Protein AF-A0A2N0DAW0-F1 (afdb_monomer)

Radius of gyration: 15.57 Å; Cα contacts (8 Å, |Δi|>4): 38; chains: 1; bounding box: 35×38×47 Å

Solvent-accessible surface area (backbone atoms only — not comparable to full-atom values): 4810 Å² total; per-residue (Å²): 140,85,88,88,81,84,78,84,73,48,71,70,53,52,53,50,50,50,53,49,50,51,50,44,22,65,75,64,73,45,62,78,79,43,86,60,51,62,62,48,53,52,52,40,47,73,72,70,49,52,72,68,57,44,48,50,52,49,46,56,57,54,43,46,50,53,66,56,47,74,74,58,78,82,80,86,132

Organism: Rhizobium sullae (NCBI:txid50338)

Nearest PDB structures (foldseek):
  2kv7-assembly1_A  TM=3.007E-01  e=5.768E+00  Salmonella enterica subsp. enterica serovar Typhimurium str. SL1344

Secondary structure (DSSP, 8-state):
----------HHHHHHHHHHHHHHHHHHT--TTSTTHHHHHHHHHHTT--HHHHHHHHHHHHHHHHHHHTT------

Foldseek 3Di:
DDPPPDPCCDVVNVVLLVVLLVVLCVVLVHDSVPPCSSVQSVVCVVVVDDSVVSSVVSCVPSVVVVVVVVVDPPDDD

pLDDT: mean 73.78, std 15.05, range [42.59, 88.94]

Sequence (77 aa):
MGLFSDFAIDVDDLELLQAIITDACCALKISPDHQGLVARVVDLHSQGLARKEILEGLRVEFGKSLADGIGRTAVDD

Structure (mmCIF, N/CA/C/O backbone):
data_AF-A0A2N0DAW0-F1
#
_entry.id   AF-A0A2N0DAW0-F1
#
loop_
_atom_site.group_PDB
_atom_site.id
_atom_site.type_symbol
_atom_site.label_atom_id
_atom_site.label_alt_id
_atom_site.label_comp_id
_atom_site.label_asym_id
_atom_site.label_entity_id
_atom_site.label_seq_id
_atom_site.pdbx_PDB_ins_code
_atom_site.Cartn_x
_atom_site.Cartn_y
_atom_site.Cartn_z
_atom_site.occupancy
_atom_site.B_iso_or_equiv
_atom_site.auth_seq_id
_atom_site.auth_comp_id
_atom_site.auth_asym_id
_atom_site.auth_atom_id
_atom_site.pdbx_PDB_model_num
ATOM 1 N N . MET A 1 1 ? 25.222 9.630 -25.474 1.00 46.50 1 MET A N 1
ATOM 2 C CA . MET A 1 1 ? 24.294 8.508 -25.731 1.00 46.50 1 MET A CA 1
ATOM 3 C C . MET A 1 1 ? 24.477 7.543 -24.574 1.00 46.50 1 MET A C 1
ATOM 5 O O . MET A 1 1 ? 25.591 7.085 -24.410 1.00 46.50 1 MET A O 1
ATOM 9 N N . GLY A 1 2 ? 23.570 7.249 -23.660 1.00 52.03 2 GLY A N 1
ATOM 10 C CA . GLY A 1 2 ? 22.185 7.602 -23.394 1.00 52.03 2 GLY A CA 1
ATOM 11 C C . GLY A 1 2 ? 21.814 6.638 -22.266 1.00 52.03 2 GLY A C 1
ATOM 12 O O . GLY A 1 2 ? 21.741 5.446 -22.520 1.00 52.03 2 GLY A O 1
ATOM 13 N N . LEU A 1 3 ? 21.713 7.116 -21.026 1.00 53.72 3 LEU A N 1
ATOM 14 C CA . LEU A 1 3 ? 21.304 6.310 -19.870 1.00 53.72 3 LEU A CA 1
ATOM 15 C C . LEU A 1 3 ? 20.264 7.121 -19.091 1.00 53.72 3 LEU A C 1
ATOM 17 O O . LEU A 1 3 ? 20.506 7.582 -17.985 1.00 53.72 3 LEU A O 1
ATOM 21 N N . PHE A 1 4 ? 19.126 7.369 -19.739 1.00 51.00 4 PHE A N 1
ATOM 22 C CA . PHE A 1 4 ? 17.901 7.852 -19.093 1.00 51.00 4 PHE A CA 1
ATOM 23 C C . PHE A 1 4 ? 16.848 6.738 -19.131 1.00 51.00 4 PHE A C 1
ATOM 25 O O . PHE A 1 4 ? 15.702 6.962 -19.506 1.00 51.00 4 PHE A O 1
ATOM 32 N N . SER A 1 5 ? 17.255 5.511 -18.814 1.00 56.47 5 SER A N 1
ATOM 33 C CA . SER A 1 5 ? 16.347 4.371 -18.696 1.00 56.47 5 SER A CA 1
ATOM 34 C C . SER A 1 5 ? 16.425 3.857 -17.270 1.00 56.47 5 SER A C 1
ATOM 36 O O . SER A 1 5 ? 17.167 2.921 -17.012 1.00 56.47 5 SER A O 1
ATOM 38 N N . ASP A 1 6 ? 15.712 4.503 -16.347 1.00 55.75 6 ASP A N 1
ATOM 39 C CA . ASP A 1 6 ? 15.611 4.013 -14.961 1.00 55.75 6 ASP A CA 1
ATOM 40 C C . ASP A 1 6 ? 14.240 4.290 -14.315 1.00 55.75 6 ASP A C 1
ATOM 42 O O . ASP A 1 6 ? 14.103 4.368 -13.107 1.00 55.75 6 ASP A O 1
ATOM 46 N N . PHE A 1 7 ? 13.191 4.456 -15.123 1.00 50.44 7 PHE A N 1
ATOM 47 C CA . PHE A 1 7 ? 11.803 4.446 -14.644 1.00 50.44 7 PHE A CA 1
ATOM 48 C C . PHE A 1 7 ? 10.937 3.686 -15.651 1.00 50.44 7 PHE A C 1
ATOM 50 O O . PHE A 1 7 ? 10.009 4.229 -16.244 1.00 50.44 7 PHE A O 1
ATOM 57 N N . ALA A 1 8 ? 11.282 2.425 -15.908 1.00 59.88 8 ALA A N 1
ATOM 58 C CA . ALA A 1 8 ? 10.387 1.509 -16.607 1.00 59.88 8 ALA A CA 1
ATOM 59 C C . ALA A 1 8 ? 9.408 0.916 -15.582 1.00 59.88 8 ALA A C 1
ATOM 61 O O . ALA A 1 8 ? 9.500 -0.254 -15.233 1.00 59.88 8 ALA A O 1
ATOM 62 N N . ILE A 1 9 ? 8.523 1.757 -15.039 1.00 60.56 9 ILE A N 1
ATOM 63 C CA . ILE A 1 9 ? 7.335 1.262 -14.339 1.00 60.56 9 ILE A CA 1
ATOM 64 C C . ILE A 1 9 ? 6.395 0.806 -15.450 1.00 60.56 9 ILE A C 1
ATOM 66 O O . ILE A 1 9 ? 5.967 1.625 -16.267 1.00 60.56 9 ILE A O 1
ATOM 70 N N . ASP A 1 10 ? 6.160 -0.500 -15.539 1.00 68.94 10 ASP A N 1
ATOM 71 C CA . ASP A 1 10 ? 5.234 -1.057 -16.520 1.00 68.94 10 ASP A CA 1
ATOM 72 C C . ASP A 1 10 ? 3.811 -0.537 -16.238 1.00 68.94 10 ASP A C 1
ATOM 74 O O . ASP A 1 10 ? 3.475 -0.195 -15.101 1.00 68.94 10 ASP A O 1
ATOM 78 N N . VAL A 1 11 ? 2.961 -0.428 -17.259 1.00 67.88 11 VAL A N 1
ATOM 79 C CA . VAL A 1 11 ? 1.588 0.082 -17.060 1.00 67.88 11 VAL A CA 1
ATOM 80 C C . VAL A 1 11 ? 0.796 -0.862 -16.153 1.00 67.88 11 VAL A C 1
ATOM 82 O O . VAL A 1 11 ? 0.031 -0.399 -15.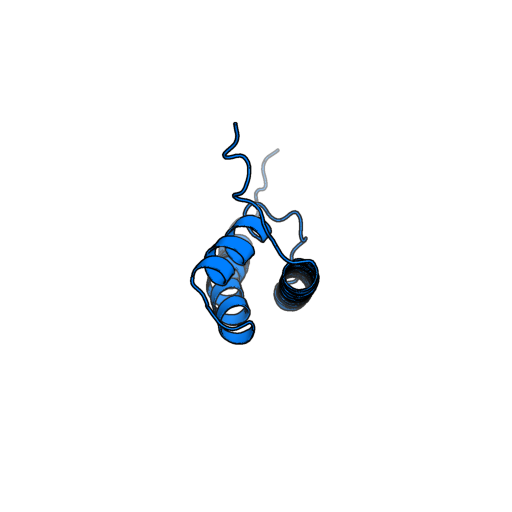309 1.00 67.88 11 VAL A O 1
ATOM 85 N N . ASP A 1 12 ? 1.063 -2.164 -16.262 1.00 72.31 12 ASP A N 1
ATOM 86 C CA . ASP A 1 12 ? 0.515 -3.205 -15.384 1.00 72.31 12 ASP A CA 1
ATOM 87 C C . ASP A 1 12 ? 0.910 -2.966 -13.912 1.00 72.31 12 ASP A C 1
ATOM 89 O O . ASP A 1 12 ? 0.105 -3.094 -12.986 1.00 72.31 12 ASP A O 1
ATOM 93 N N . ASP A 1 13 ? 2.147 -2.517 -13.703 1.00 78.06 13 ASP A N 1
ATOM 94 C CA . ASP A 1 13 ? 2.706 -2.152 -12.403 1.00 78.06 13 ASP A CA 1
ATOM 95 C C . ASP A 1 13 ? 1.982 -0.922 -11.829 1.00 78.06 13 ASP A C 1
ATOM 97 O O . ASP A 1 13 ? 1.586 -0.895 -10.663 1.00 78.06 13 ASP A O 1
ATOM 101 N N . LEU A 1 14 ? 1.707 0.079 -12.672 1.00 80.94 14 LEU A N 1
ATOM 102 C CA . LEU A 1 14 ? 0.953 1.269 -12.281 1.00 80.94 14 LEU A CA 1
ATOM 103 C C . LEU A 1 14 ? -0.489 0.934 -11.867 1.00 80.94 14 LEU A C 1
ATOM 105 O O . LEU A 1 14 ? -0.973 1.474 -10.868 1.00 80.94 14 LEU A O 1
ATOM 109 N N . GLU A 1 15 ? -1.171 0.049 -12.597 1.00 84.44 15 GLU A N 1
ATOM 110 C CA . GLU A 1 15 ? -2.519 -0.420 -12.247 1.00 84.44 15 GLU A CA 1
ATOM 111 C C . GLU A 1 15 ? -2.519 -1.185 -10.918 1.00 84.44 15 GLU A C 1
ATOM 113 O O . GLU A 1 15 ? -3.370 -0.943 -10.054 1.00 84.44 15 GLU A O 1
ATOM 118 N N . LEU A 1 16 ? -1.521 -2.048 -10.708 1.00 83.75 16 LEU A N 1
ATOM 119 C CA . LEU A 1 16 ? -1.342 -2.778 -9.458 1.00 83.75 16 LEU A CA 1
ATOM 120 C C . LEU A 1 16 ? -1.096 -1.828 -8.279 1.00 83.75 16 LEU A C 1
ATOM 122 O O . LEU A 1 16 ? -1.770 -1.940 -7.249 1.00 83.75 16 LEU A O 1
ATOM 126 N N . LEU A 1 17 ? -0.178 -0.869 -8.424 1.00 83.88 17 LEU A N 1
ATOM 127 C CA . LEU A 1 17 ? 0.100 0.144 -7.407 1.00 83.88 17 LEU A CA 1
ATOM 128 C C . LEU A 1 17 ? -1.148 0.969 -7.086 1.00 83.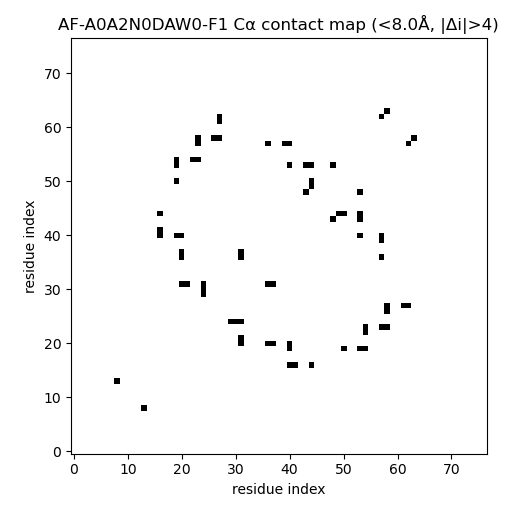88 17 LEU A C 1
ATOM 130 O O . LEU A 1 17 ? -1.458 1.184 -5.913 1.00 83.88 17 LEU A O 1
ATOM 134 N N . GLN A 1 18 ? -1.904 1.386 -8.100 1.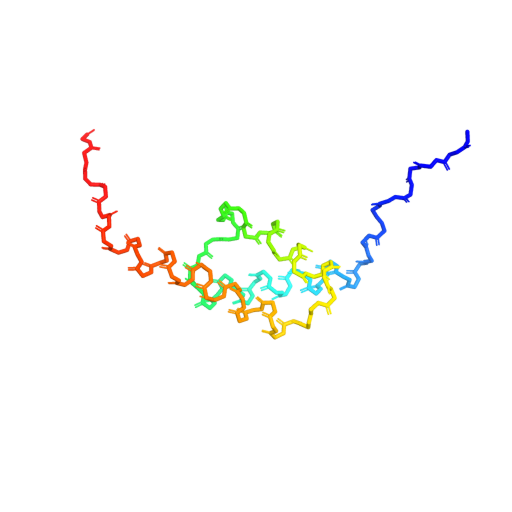00 86.56 18 GLN A N 1
ATOM 135 C CA . GLN A 1 18 ? -3.128 2.160 -7.909 1.00 86.56 18 GLN A CA 1
ATOM 136 C C . GLN A 1 18 ? -4.210 1.345 -7.179 1.00 86.5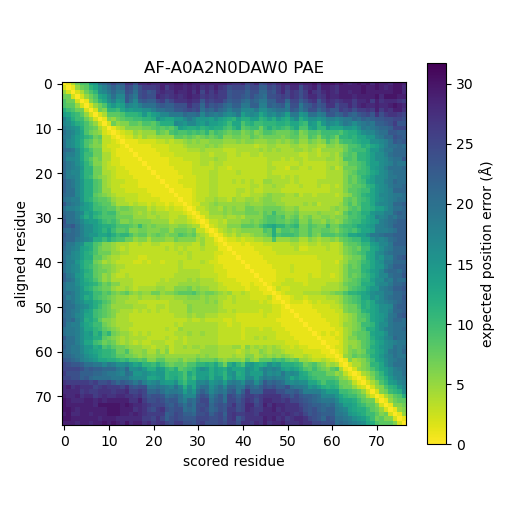6 18 GLN A C 1
ATOM 138 O O . GLN A 1 18 ? -4.878 1.865 -6.278 1.00 86.56 18 GLN A O 1
ATOM 143 N N . ALA A 1 19 ? -4.335 0.051 -7.487 1.00 88.94 19 ALA A N 1
ATOM 144 C CA . ALA A 1 19 ? -5.223 -0.867 -6.778 1.00 88.94 19 ALA A CA 1
ATOM 145 C C . ALA A 1 19 ? -4.787 -1.104 -5.321 1.00 88.94 19 ALA A C 1
ATOM 147 O O . ALA A 1 19 ? -5.639 -1.231 -4.440 1.00 88.94 19 ALA A O 1
ATOM 148 N N . ILE A 1 20 ? -3.479 -1.161 -5.041 1.00 87.38 20 ILE A N 1
ATOM 149 C CA . ILE A 1 20 ? -2.943 -1.267 -3.675 1.00 87.38 20 ILE A CA 1
ATOM 150 C C . ILE A 1 20 ? -3.239 0.007 -2.883 1.00 87.38 20 ILE A C 1
ATOM 152 O O . ILE A 1 20 ? -3.751 -0.081 -1.770 1.00 87.38 20 ILE A O 1
ATOM 156 N N . ILE A 1 21 ? -2.960 1.180 -3.456 1.00 86.81 21 ILE A N 1
ATOM 157 C CA . ILE A 1 21 ? -3.205 2.475 -2.808 1.00 86.81 21 ILE A CA 1
ATOM 158 C C . ILE A 1 21 ? -4.693 2.625 -2.488 1.00 86.81 21 ILE A C 1
ATOM 160 O O . ILE A 1 21 ? -5.043 2.965 -1.363 1.00 86.81 21 ILE A O 1
ATOM 164 N N . THR A 1 22 ? -5.571 2.313 -3.442 1.00 87.69 22 THR A N 1
ATOM 165 C CA . THR A 1 22 ? -7.026 2.421 -3.255 1.00 87.69 22 THR A CA 1
ATOM 166 C C . THR A 1 22 ? -7.521 1.495 -2.141 1.00 87.69 22 THR A C 1
ATOM 168 O O . THR A 1 22 ? -8.267 1.929 -1.264 1.00 87.69 22 THR A O 1
ATOM 171 N N . ASP A 1 23 ? -7.074 0.236 -2.132 1.00 87.44 23 ASP A N 1
ATOM 172 C CA . ASP A 1 23 ? -7.437 -0.750 -1.108 1.00 87.44 23 ASP A CA 1
ATOM 173 C C . ASP A 1 23 ? -6.926 -0.333 0.279 1.00 87.44 23 ASP A C 1
ATOM 175 O O . ASP A 1 23 ? -7.693 -0.312 1.244 1.00 87.44 23 ASP A O 1
ATOM 179 N N . ALA A 1 24 ? -5.669 0.119 0.362 1.00 84.50 24 ALA A N 1
ATOM 180 C CA . ALA A 1 24 ? -5.074 0.642 1.586 1.00 84.50 24 ALA A CA 1
ATOM 181 C C . ALA A 1 24 ? -5.841 1.865 2.111 1.00 84.50 24 ALA A C 1
ATOM 183 O O . ALA A 1 24 ? -6.217 1.883 3.281 1.00 84.50 24 ALA A O 1
ATOM 184 N N . CYS A 1 25 ? -6.134 2.852 1.258 1.00 85.56 25 CYS A N 1
ATOM 185 C CA . CYS A 1 25 ? -6.919 4.037 1.608 1.00 85.56 25 CYS A CA 1
ATOM 186 C C . CYS A 1 25 ? -8.311 3.672 2.127 1.00 85.56 25 CYS A C 1
ATOM 188 O O . CYS A 1 25 ? -8.730 4.186 3.165 1.00 85.56 25 CYS A O 1
ATOM 190 N N . CYS A 1 26 ? -9.015 2.757 1.455 1.00 84.88 26 CYS A N 1
ATOM 191 C CA . CYS A 1 26 ? -10.320 2.276 1.902 1.00 84.88 26 CYS A CA 1
ATOM 192 C C . CYS A 1 26 ? -10.237 1.538 3.245 1.00 84.88 26 CYS A C 1
ATOM 194 O O . CYS A 1 26 ? -11.060 1.782 4.129 1.00 84.88 26 CYS A O 1
ATO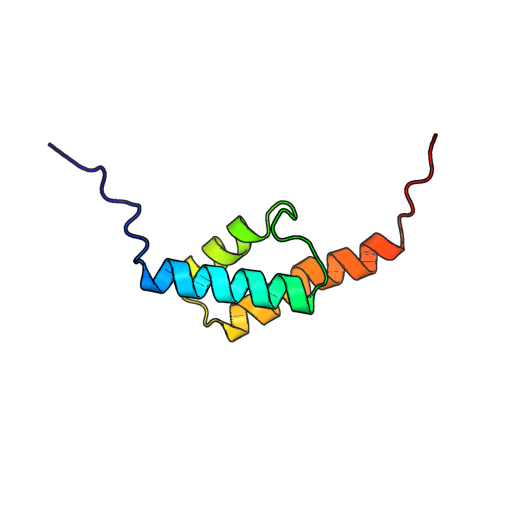M 196 N N . ALA A 1 27 ? -9.248 0.660 3.421 1.00 83.19 27 ALA A N 1
ATOM 197 C CA . ALA A 1 27 ? -9.074 -0.123 4.641 1.00 83.19 27 ALA A CA 1
ATOM 198 C C . ALA A 1 27 ? -8.683 0.745 5.847 1.00 83.19 27 ALA A C 1
ATOM 200 O O . ALA A 1 27 ? -9.144 0.503 6.962 1.00 83.19 27 ALA A O 1
ATOM 201 N N . LEU A 1 28 ? -7.841 1.752 5.621 1.00 80.12 28 LEU A N 1
ATOM 202 C CA . LEU A 1 28 ? -7.317 2.650 6.648 1.00 80.12 28 LEU A CA 1
ATOM 203 C C . LEU A 1 28 ? -8.174 3.903 6.853 1.00 80.12 28 LEU A C 1
ATOM 205 O O . LEU A 1 28 ? -7.963 4.623 7.824 1.00 80.12 28 LEU A O 1
ATOM 209 N N . LYS A 1 29 ? -9.146 4.155 5.967 1.00 82.62 29 LYS A N 1
ATOM 210 C CA . LYS A 1 29 ? -9.955 5.384 5.921 1.00 82.62 29 LYS A CA 1
ATOM 211 C C . LYS A 1 29 ? -9.095 6.654 5.868 1.00 82.62 29 LYS A C 1
ATOM 213 O O . LYS A 1 29 ? -9.428 7.657 6.495 1.00 82.62 29 LYS A O 1
ATOM 218 N N . ILE A 1 30 ? -7.994 6.600 5.121 1.00 80.38 30 ILE A N 1
ATOM 219 C CA . ILE A 1 30 ? -7.076 7.727 4.912 1.00 80.38 30 ILE A CA 1
ATOM 220 C C . ILE A 1 30 ? -7.136 8.207 3.466 1.00 80.38 30 ILE A C 1
ATOM 222 O O . ILE A 1 30 ? -7.426 7.435 2.550 1.00 80.38 30 ILE A O 1
ATOM 226 N N . SER A 1 31 ? -6.822 9.482 3.255 1.00 80.12 31 SER A N 1
ATOM 227 C CA . SER A 1 31 ? -6.691 10.039 1.911 1.00 80.12 31 SER A CA 1
ATOM 228 C C . SER A 1 31 ? -5.464 9.464 1.193 1.00 80.12 31 SER A C 1
ATOM 230 O O . SER A 1 31 ? -4.440 9.237 1.835 1.00 80.12 31 SER A O 1
ATOM 232 N N . PRO A 1 32 ? -5.514 9.286 -0.137 1.00 69.81 32 PRO A N 1
ATOM 233 C CA . PRO A 1 32 ? -4.339 8.899 -0.927 1.00 69.81 32 PRO A CA 1
ATOM 234 C C . PRO A 1 32 ? -3.228 9.959 -0.898 1.00 69.81 32 PRO A C 1
ATOM 236 O O . PRO A 1 32 ? -2.067 9.639 -1.124 1.00 69.81 32 PRO A O 1
ATOM 239 N N . ASP A 1 33 ? -3.584 11.199 -0.557 1.00 74.19 33 ASP A N 1
ATOM 240 C CA . ASP A 1 33 ? -2.664 12.314 -0.308 1.00 74.19 33 ASP A CA 1
ATOM 241 C C . ASP A 1 33 ? -1.960 12.225 1.060 1.00 74.19 33 ASP A C 1
ATOM 243 O O . ASP A 1 33 ? -1.147 13.074 1.414 1.00 74.19 33 ASP A O 1
ATOM 247 N N . HIS A 1 34 ? -2.265 11.202 1.868 1.00 78.25 34 HIS A N 1
ATOM 248 C CA . HIS A 1 34 ? -1.616 11.033 3.159 1.00 78.25 34 HIS A CA 1
ATOM 249 C C . HIS A 1 34 ? -0.102 10.897 2.968 1.00 78.25 34 HIS A C 1
ATOM 251 O O . HIS A 1 34 ? 0.385 10.015 2.251 1.00 78.25 34 HIS A O 1
ATOM 257 N N . GLN A 1 35 ? 0.631 11.821 3.592 1.00 78.00 35 GLN A N 1
ATOM 258 C CA . GLN A 1 35 ? 2.043 12.045 3.321 1.00 78.00 35 GLN A CA 1
ATOM 259 C C . GLN A 1 35 ? 2.840 10.743 3.463 1.00 78.00 35 GLN A C 1
ATOM 261 O O . GLN A 1 35 ? 2.869 10.125 4.524 1.00 78.00 35 GLN A O 1
ATOM 266 N N . GLY A 1 36 ? 3.504 10.338 2.380 1.00 80.56 36 GLY A N 1
ATOM 267 C CA . GLY A 1 36 ? 4.362 9.154 2.360 1.00 80.56 36 GLY A CA 1
ATOM 268 C C . GLY A 1 36 ? 3.667 7.828 2.033 1.00 80.56 36 GLY A C 1
ATOM 269 O O . GLY A 1 36 ? 4.378 6.850 1.833 1.00 80.56 36 GLY A O 1
ATOM 270 N N . LEU A 1 37 ? 2.333 7.772 1.889 1.00 83.94 37 LEU A N 1
ATOM 271 C CA . LEU A 1 37 ? 1.618 6.531 1.545 1.00 83.94 37 LEU A CA 1
ATOM 272 C C . LEU A 1 37 ? 2.075 5.959 0.197 1.00 83.94 37 LEU A C 1
ATOM 274 O O . LEU A 1 37 ? 2.491 4.806 0.113 1.00 83.94 37 LEU A O 1
ATOM 278 N N . VAL A 1 38 ? 2.025 6.777 -0.856 1.00 83.12 38 VAL A N 1
ATOM 279 C CA . VAL A 1 38 ? 2.406 6.363 -2.216 1.00 83.12 38 VAL A CA 1
ATOM 280 C C . VAL A 1 38 ? 3.883 5.971 -2.271 1.00 83.12 38 VAL A C 1
ATOM 282 O O . VAL A 1 38 ? 4.216 4.916 -2.800 1.00 83.12 38 VAL A O 1
ATOM 285 N N . ALA A 1 39 ? 4.762 6.773 -1.661 1.00 84.44 39 ALA A N 1
ATOM 286 C CA . ALA A 1 39 ? 6.191 6.470 -1.590 1.00 84.44 39 ALA A CA 1
ATOM 287 C C . ALA A 1 39 ? 6.453 5.128 -0.890 1.00 84.44 39 ALA A C 1
ATOM 289 O O . ALA A 1 39 ? 7.282 4.346 -1.347 1.00 84.44 39 ALA A O 1
ATOM 290 N N . ARG A 1 40 ? 5.704 4.827 0.178 1.00 86.25 40 ARG A N 1
ATOM 291 C CA . ARG A 1 40 ? 5.822 3.563 0.901 1.00 86.25 40 ARG A CA 1
ATOM 292 C C . ARG A 1 40 ? 5.317 2.369 0.102 1.00 86.25 40 ARG A C 1
ATOM 294 O O . ARG A 1 40 ? 5.949 1.320 0.127 1.00 86.25 40 ARG A O 1
ATOM 301 N N . VAL A 1 41 ? 4.207 2.519 -0.620 1.00 86.94 41 VAL A N 1
ATOM 302 C CA . VAL A 1 41 ? 3.694 1.474 -1.522 1.00 86.94 41 VAL A CA 1
ATOM 303 C C . VAL A 1 41 ? 4.743 1.136 -2.583 1.00 86.94 41 VAL A C 1
ATOM 305 O O . VAL A 1 41 ? 5.028 -0.039 -2.793 1.00 86.94 41 VAL A O 1
ATOM 308 N N . VAL A 1 42 ? 5.347 2.153 -3.207 1.00 84.88 42 VAL A N 1
ATOM 309 C CA . VAL A 1 42 ? 6.392 1.985 -4.233 1.00 84.88 42 VAL A CA 1
ATOM 310 C C . VAL A 1 42 ? 7.645 1.319 -3.658 1.00 84.88 42 VAL A C 1
ATOM 312 O O . VAL A 1 42 ? 8.203 0.423 -4.288 1.00 84.88 42 VAL A O 1
ATOM 315 N N . ASP A 1 43 ? 8.073 1.713 -2.457 1.00 87.50 43 ASP A N 1
ATOM 316 C CA . ASP A 1 43 ? 9.211 1.115 -1.745 1.00 87.50 43 ASP A CA 1
ATOM 317 C C . ASP A 1 43 ? 8.984 -0.376 -1.446 1.00 87.50 43 ASP A C 1
ATOM 319 O O . ASP A 1 43 ? 9.841 -1.213 -1.732 1.00 87.50 43 ASP A O 1
ATOM 323 N N . LEU A 1 44 ? 7.805 -0.729 -0.924 1.00 87.19 44 LEU A N 1
ATOM 324 C CA . LEU A 1 44 ? 7.442 -2.116 -0.625 1.00 87.19 44 LEU A CA 1
ATOM 325 C C . LEU A 1 44 ? 7.284 -2.951 -1.905 1.00 87.19 44 LEU A C 1
ATOM 327 O O . LEU A 1 44 ? 7.694 -4.110 -1.940 1.00 87.19 44 LEU A O 1
ATOM 331 N N . HIS A 1 45 ? 6.742 -2.358 -2.970 1.00 84.94 45 HIS A N 1
ATOM 332 C CA . HIS A 1 45 ? 6.656 -2.998 -4.280 1.00 84.94 45 HIS A CA 1
ATOM 333 C C . HIS A 1 45 ? 8.046 -3.268 -4.877 1.00 84.94 45 HIS A C 1
ATOM 335 O O . HIS A 1 45 ? 8.321 -4.372 -5.339 1.00 84.94 45 HIS A O 1
ATOM 341 N N . SER A 1 46 ? 8.963 -2.301 -4.778 1.00 83.94 46 SER A N 1
ATOM 342 C CA . SER A 1 46 ? 10.345 -2.432 -5.267 1.00 83.94 46 SER A CA 1
ATOM 343 C C . SER A 1 46 ? 11.153 -3.495 -4.513 1.00 83.94 46 SER A C 1
ATOM 345 O O . SER A 1 46 ? 12.106 -4.049 -5.054 1.00 83.94 46 SER A O 1
ATOM 347 N N . GLN A 1 47 ? 10.760 -3.825 -3.279 1.00 86.12 47 GLN A N 1
ATOM 348 C CA . GLN A 1 47 ? 11.318 -4.949 -2.519 1.00 86.12 47 GLN A CA 1
ATOM 349 C C . GLN A 1 47 ? 10.823 -6.322 -3.016 1.00 86.12 47 GLN A C 1
ATOM 351 O O . GLN A 1 47 ? 11.264 -7.350 -2.505 1.00 86.12 47 GLN A O 1
ATOM 356 N N . GLY A 1 48 ? 9.925 -6.357 -4.007 1.00 84.44 48 GLY A N 1
ATOM 357 C CA . GLY A 1 48 ? 9.342 -7.581 -4.553 1.00 84.44 48 GLY A CA 1
ATOM 358 C C . GLY A 1 48 ? 8.277 -8.205 -3.650 1.00 84.44 48 GLY A C 1
ATOM 359 O O . GLY A 1 48 ? 8.002 -9.400 -3.765 1.00 84.44 48 GLY A O 1
ATOM 360 N N . LEU A 1 49 ? 7.696 -7.426 -2.730 1.00 86.69 49 LEU A N 1
ATOM 361 C CA . LEU A 1 49 ? 6.651 -7.911 -1.832 1.00 86.69 49 LEU A CA 1
ATOM 362 C C . LEU A 1 49 ? 5.334 -8.111 -2.582 1.00 86.69 49 LEU A C 1
ATOM 364 O O . LEU A 1 49 ? 4.942 -7.319 -3.438 1.00 86.69 49 LEU A O 1
ATOM 368 N N . ALA A 1 50 ? 4.600 -9.159 -2.215 1.00 87.00 50 ALA A N 1
ATOM 369 C CA . ALA A 1 50 ? 3.288 -9.406 -2.795 1.00 87.00 50 ALA A CA 1
ATOM 370 C C . ALA A 1 50 ? 2.269 -8.353 -2.325 1.00 87.00 50 ALA A C 1
ATOM 372 O O . ALA A 1 50 ? 2.311 -7.905 -1.180 1.00 87.00 50 ALA A O 1
ATOM 373 N N . ARG A 1 51 ? 1.259 -8.051 -3.159 1.00 84.50 51 ARG A N 1
ATOM 374 C CA . ARG A 1 51 ? 0.143 -7.126 -2.844 1.00 84.50 51 ARG A CA 1
ATOM 375 C C . ARG A 1 51 ? -0.396 -7.276 -1.418 1.00 84.50 51 ARG A C 1
ATOM 377 O O . ARG A 1 51 ? -0.639 -6.284 -0.739 1.00 84.50 51 ARG A O 1
ATOM 384 N N . LYS A 1 52 ? -0.589 -8.516 -0.962 1.00 86.62 52 LYS A N 1
ATOM 385 C CA . LYS A 1 52 ? -1.105 -8.806 0.380 1.00 86.62 52 LYS A CA 1
ATOM 386 C C . LYS A 1 52 ? -0.152 -8.327 1.483 1.00 86.62 52 LYS A C 1
ATOM 388 O O . LYS A 1 52 ? -0.607 -7.698 2.430 1.00 86.62 52 LYS A O 1
ATOM 393 N N . GLU A 1 53 ? 1.145 -8.581 1.336 1.00 88.75 53 GLU A N 1
ATOM 394 C CA . GLU A 1 53 ? 2.160 -8.167 2.310 1.00 88.75 53 GLU A CA 1
ATOM 395 C C . GLU A 1 53 ? 2.316 -6.649 2.346 1.00 88.75 53 GLU A C 1
ATOM 397 O O . GLU A 1 53 ? 2.410 -6.070 3.426 1.00 88.75 53 GLU A O 1
ATOM 402 N N . ILE A 1 54 ? 2.247 -5.996 1.180 1.00 88.75 54 ILE A N 1
ATOM 403 C CA . ILE A 1 54 ? 2.239 -4.533 1.088 1.00 88.75 54 ILE A CA 1
ATOM 404 C C . ILE A 1 54 ? 1.052 -3.972 1.883 1.00 88.75 54 ILE A C 1
ATOM 406 O O . ILE A 1 54 ? 1.234 -3.118 2.746 1.00 88.75 54 ILE A O 1
ATOM 410 N N . LEU A 1 55 ? -0.161 -4.490 1.660 1.00 85.94 55 LEU A N 1
ATOM 411 C CA . LEU A 1 55 ? -1.362 -4.047 2.378 1.00 85.94 55 LEU A CA 1
ATOM 412 C C . LEU A 1 55 ? -1.282 -4.295 3.890 1.00 85.94 55 LEU A C 1
ATOM 414 O O . LEU A 1 55 ? -1.715 -3.446 4.670 1.00 85.94 55 LEU A O 1
ATOM 418 N N . GLU A 1 56 ? -0.732 -5.430 4.322 1.00 86.50 56 GLU A N 1
ATOM 419 C CA . GLU A 1 56 ? -0.526 -5.716 5.745 1.00 86.50 56 GLU A CA 1
ATOM 420 C C . GLU A 1 56 ? 0.504 -4.765 6.371 1.00 86.50 56 GLU A C 1
ATOM 422 O O . GLU A 1 56 ? 0.239 -4.205 7.437 1.00 86.50 56 GLU A O 1
ATOM 427 N N . GLY A 1 57 ? 1.623 -4.501 5.691 1.00 86.06 57 GLY A N 1
ATOM 428 C CA . GLY A 1 57 ? 2.643 -3.547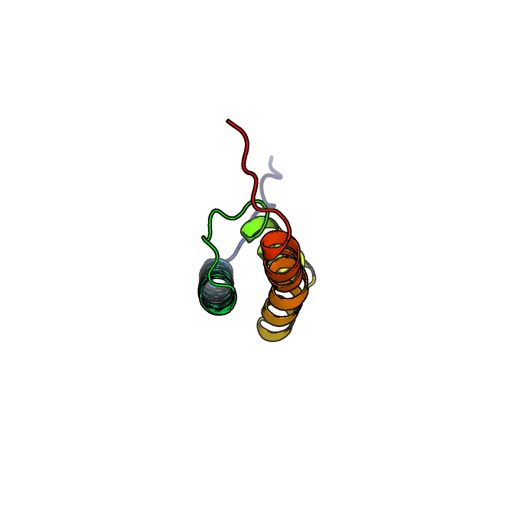 6.132 1.00 86.06 57 GLY A CA 1
ATOM 429 C C . GLY A 1 57 ? 2.091 -2.128 6.267 1.00 86.06 57 GLY A C 1
ATOM 430 O O . GLY A 1 57 ? 2.236 -1.503 7.319 1.00 86.06 57 GLY A O 1
ATOM 431 N N . LEU A 1 58 ? 1.359 -1.658 5.253 1.00 85.00 58 LEU A N 1
ATOM 432 C CA . LEU A 1 58 ? 0.676 -0.363 5.287 1.00 85.00 58 LEU A CA 1
ATOM 433 C C . LEU A 1 58 ? -0.357 -0.309 6.415 1.00 85.00 58 LEU A C 1
ATOM 435 O O . LEU A 1 58 ? -0.445 0.689 7.127 1.00 85.00 58 LEU A O 1
ATOM 439 N N . ARG A 1 59 ? -1.114 -1.390 6.637 1.00 83.88 59 ARG A N 1
ATOM 440 C CA . ARG A 1 59 ? -2.084 -1.448 7.734 1.00 83.88 59 ARG A CA 1
ATOM 441 C C . ARG A 1 59 ? -1.412 -1.331 9.098 1.00 83.88 59 ARG A C 1
ATOM 443 O O . ARG A 1 59 ? -1.946 -0.657 9.972 1.00 83.88 59 ARG A O 1
ATOM 450 N N . VAL A 1 60 ? -0.263 -1.969 9.299 1.00 83.94 60 VAL A N 1
ATOM 451 C CA . VAL A 1 60 ? 0.480 -1.880 10.563 1.00 83.94 60 VAL A CA 1
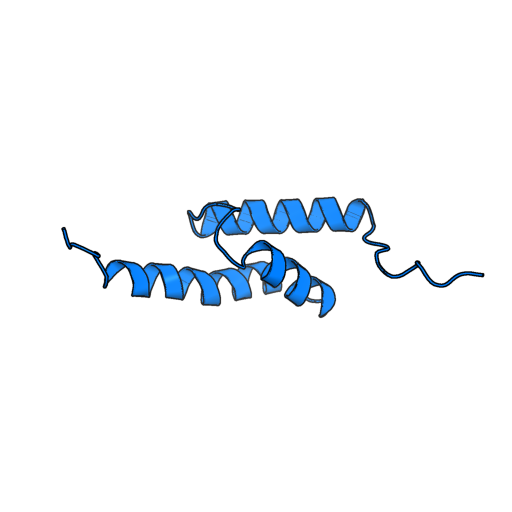ATOM 452 C C . VAL A 1 60 ? 1.083 -0.489 10.754 1.00 83.94 60 VAL A C 1
ATOM 454 O O . VAL A 1 60 ? 1.004 0.051 11.855 1.00 83.94 60 VAL A O 1
ATOM 457 N N . GLU A 1 61 ? 1.664 0.097 9.709 1.00 82.88 61 GLU A N 1
ATOM 458 C CA . GLU A 1 61 ? 2.352 1.391 9.775 1.00 82.88 61 GLU A CA 1
ATOM 459 C C . GLU A 1 61 ? 1.361 2.555 9.937 1.00 82.88 61 GLU A C 1
ATOM 461 O O . GLU A 1 61 ? 1.409 3.298 10.920 1.00 82.88 61 GLU A O 1
ATOM 466 N N . PHE A 1 62 ? 0.384 2.653 9.036 1.00 78.50 62 PHE A N 1
ATOM 467 C CA . PHE A 1 62 ? -0.603 3.733 9.028 1.00 78.50 62 PHE A CA 1
ATOM 468 C C . PHE A 1 62 ? -1.789 3.466 9.964 1.00 78.50 62 PHE A C 1
ATOM 470 O O . PHE A 1 62 ? -2.373 4.403 10.505 1.00 78.50 62 PHE A O 1
ATOM 477 N N . GLY A 1 63 ? -2.130 2.204 10.238 1.00 72.25 63 GLY A N 1
ATOM 478 C CA . GLY A 1 63 ? -3.161 1.869 11.227 1.00 72.25 63 GLY A CA 1
ATOM 479 C C . GLY A 1 63 ? -2.712 2.150 12.661 1.00 72.25 63 GLY A C 1
ATOM 480 O O . GLY A 1 63 ? -3.524 2.591 13.474 1.00 72.25 63 GLY A O 1
ATOM 481 N N . LYS A 1 64 ? -1.414 1.988 12.971 1.00 65.94 64 LYS A N 1
ATOM 482 C CA . LYS A 1 64 ? -0.846 2.490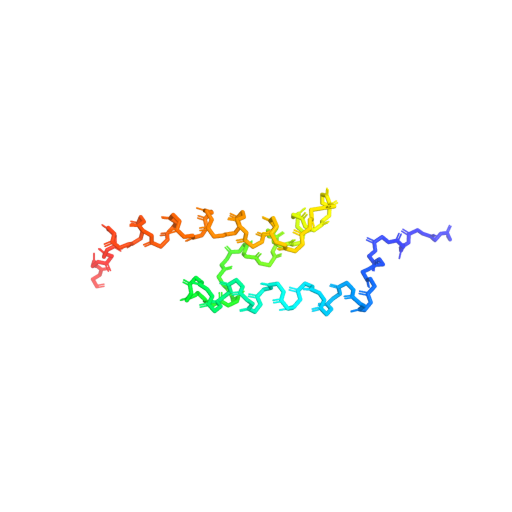 14.233 1.00 65.94 64 LYS A CA 1
ATOM 483 C C . LYS A 1 64 ? -0.879 4.013 14.294 1.00 65.94 64 LYS A C 1
ATOM 485 O O . LYS A 1 64 ? -1.227 4.541 15.340 1.00 65.94 64 LYS A O 1
ATOM 490 N N . SER A 1 65 ? -0.587 4.706 13.191 1.00 59.00 65 SER A N 1
ATOM 491 C CA . SER A 1 65 ? -0.670 6.173 13.133 1.00 59.00 65 SER A CA 1
ATOM 492 C C . SER A 1 65 ? -2.094 6.693 13.386 1.00 59.00 65 SER A C 1
ATOM 494 O O . SER A 1 65 ? -2.259 7.675 14.102 1.00 59.00 65 SER A O 1
ATOM 496 N N . LEU A 1 66 ? -3.134 5.996 12.908 1.00 55.72 66 LEU A N 1
ATOM 497 C CA . LEU A 1 66 ? -4.529 6.328 13.225 1.00 55.72 66 LEU A CA 1
ATOM 498 C C . LEU A 1 66 ? -4.874 6.060 14.703 1.00 55.72 66 LEU A C 1
ATOM 500 O O . LEU A 1 66 ? -5.544 6.872 15.336 1.00 55.72 66 LEU A O 1
ATOM 504 N N . ALA A 1 67 ? -4.412 4.939 15.264 1.00 53.66 67 ALA A N 1
ATOM 505 C CA . ALA A 1 67 ? -4.640 4.600 16.670 1.00 53.66 67 ALA A CA 1
ATOM 506 C C . ALA A 1 67 ? -3.903 5.546 17.640 1.00 53.66 67 ALA A C 1
ATOM 508 O O . ALA A 1 67 ? -4.436 5.867 18.699 1.00 53.66 67 ALA A O 1
ATOM 509 N N . ASP A 1 68 ? -2.713 6.017 17.264 1.00 52.19 68 ASP A N 1
ATOM 510 C CA . ASP A 1 68 ? -1.916 6.993 18.018 1.00 52.19 68 ASP A CA 1
ATOM 511 C C . ASP A 1 68 ? -2.445 8.432 17.827 1.00 52.19 68 ASP A C 1
ATOM 513 O O . ASP A 1 68 ? -2.494 9.225 18.767 1.00 52.19 68 ASP A O 1
ATOM 517 N N . GLY A 1 69 ? -2.961 8.750 16.632 1.00 49.19 69 GLY A N 1
ATOM 518 C CA . GLY A 1 69 ? -3.540 10.051 16.277 1.00 49.19 69 GLY A CA 1
ATOM 519 C C . GLY A 1 69 ? -4.887 10.364 16.937 1.00 49.19 69 GLY A C 1
ATOM 520 O O . GLY A 1 69 ? -5.199 11.534 17.153 1.00 49.19 69 GLY A O 1
ATOM 521 N N . ILE A 1 70 ? -5.654 9.352 17.363 1.00 49.59 70 ILE A N 1
ATOM 522 C CA . ILE A 1 70 ? -6.845 9.559 18.214 1.00 49.59 70 ILE A CA 1
ATOM 523 C C . ILE A 1 70 ? -6.450 10.134 19.597 1.00 49.59 70 ILE A C 1
ATOM 525 O O . ILE A 1 70 ? -7.285 10.722 20.283 1.00 49.59 70 ILE A O 1
ATOM 529 N N . GLY A 1 71 ? -5.170 10.054 19.990 1.00 43.94 71 GLY A N 1
ATOM 530 C CA . GLY A 1 71 ? -4.633 10.650 21.218 1.00 43.94 71 GLY A CA 1
ATOM 531 C C . GLY A 1 71 ? -4.193 12.117 21.112 1.00 43.94 71 GLY A C 1
ATOM 532 O O . GLY A 1 71 ? -3.902 12.732 22.137 1.00 43.94 71 GLY A O 1
ATOM 533 N N . ARG A 1 72 ? -4.153 12.713 19.914 1.00 44.72 72 ARG A N 1
ATOM 534 C CA . ARG A 1 72 ? -3.779 14.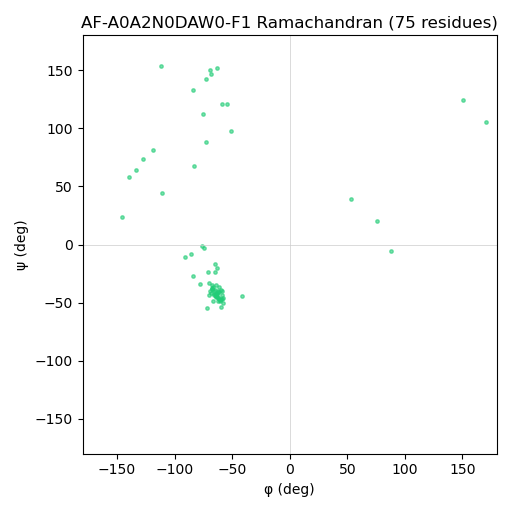124 19.720 1.00 44.72 72 ARG A CA 1
ATOM 535 C C . ARG A 1 72 ? -4.836 14.856 18.907 1.00 44.72 72 ARG A C 1
ATOM 537 O O . ARG A 1 72 ? -4.646 15.247 17.762 1.00 44.72 72 ARG A O 1
ATOM 544 N N . THR A 1 73 ? -5.948 15.110 19.587 1.00 42.59 73 THR A N 1
ATOM 545 C CA . THR A 1 73 ? -6.686 16.360 19.417 1.00 42.59 73 THR A CA 1
ATOM 546 C C . THR A 1 73 ? -5.698 17.522 19.560 1.00 42.59 73 THR A C 1
ATOM 548 O O . THR A 1 73 ? -5.345 17.913 20.670 1.00 42.59 73 THR A O 1
ATOM 551 N N . ALA A 1 74 ? -5.207 18.053 18.443 1.00 43.47 74 ALA A N 1
ATOM 552 C CA . ALA A 1 74 ? -4.642 19.392 18.423 1.00 43.47 74 ALA A CA 1
ATOM 553 C C . ALA A 1 74 ? -5.822 20.367 18.528 1.00 43.47 74 ALA A C 1
ATOM 555 O O . ALA A 1 74 ? -6.435 20.734 17.529 1.00 43.47 74 ALA A O 1
ATOM 556 N N . VAL A 1 75 ? -6.194 20.682 19.768 1.00 61.16 75 VAL A N 1
ATOM 557 C CA . VAL A 1 75 ? -6.776 21.985 20.095 1.00 61.16 75 VAL A CA 1
ATOM 558 C C . VAL A 1 75 ? -5.593 22.923 20.318 1.00 61.16 75 VAL A C 1
ATOM 560 O O . VAL A 1 75 ? -4.649 22.494 20.978 1.00 61.16 75 VAL A O 1
ATOM 563 N N . ASP A 1 76 ? -5.661 24.107 19.709 1.00 50.62 76 ASP A N 1
ATOM 564 C CA . ASP A 1 76 ? -4.983 25.393 19.991 1.00 50.62 76 ASP A CA 1
ATOM 565 C C . ASP A 1 76 ? -4.846 26.109 18.633 1.00 50.62 76 ASP A C 1
ATOM 567 O O . ASP A 1 76 ? -4.266 25.534 17.712 1.00 50.62 76 ASP A O 1
ATOM 571 N N . ASP A 1 77 ? -5.306 27.327 18.363 1.00 44.81 77 ASP A N 1
ATOM 572 C CA . ASP A 1 77 ? -6.188 28.353 18.950 1.00 44.81 77 ASP A CA 1
ATOM 573 C C . ASP A 1 77 ? -6.531 29.263 17.747 1.00 44.81 77 ASP A C 1
ATOM 575 O O . ASP A 1 77 ? -5.620 29.481 16.905 1.00 44.81 77 ASP A O 1
#

Mean predicted aligned error: 10.97 Å